Protein AF-A0A6A6E3H6-F1 (afdb_monomer_lite)

pLDDT: mean 76.27, std 16.94, range [42.62, 95.94]

Organism: NCBI:txid1314779

Foldseek 3Di:
DPDPPPVVVVVVVVVVVCVVVPPCVVPPPDFFWKKKWWDFDDPDDDPPDDSVVSCVVDFLKFQFWKKWFAAPVRDTFWTDASAASPDIDHPPGTDIDTIDGPDRNDQGDGPDMDTGHRYPRRHHTAKMKIAGTPDNDIDMDGHPNDDD

Radius of gyration: 22.21 Å; chains: 1; bounding box: 45×78×38 Å

Sequence (148 aa):
MFLAAELGLGLAFTIISLARSIPDWIKKNDSPKTKVQVYMGIPPITPNDDKDKIYKERSYSGSAPNIALFNMNRDRIGLYRNDNGKKMIGQNSPGDILVDYFKEDSTEKAEYVTVSASGPDAICITSVTVTTPNTDNMWAITPGEVAA

Structure (mmCIF, N/CA/C/O backbone):
data_AF-A0A6A6E3H6-F1
#
_entry.id   AF-A0A6A6E3H6-F1
#
loop_
_atom_site.group_PDB
_atom_site.id
_atom_site.type_symbol
_atom_site.label_atom_id
_atom_site.label_alt_id
_atom_site.label_comp_id
_atom_site.label_asym_id
_atom_site.label_entity_id
_atom_site.label_seq_id
_atom_site.pdbx_PDB_ins_code
_atom_site.Cartn_x
_atom_site.Cartn_y
_atom_site.Cartn_z
_atom_site.occupancy
_atom_site.B_iso_or_equiv
_atom_site.auth_seq_id
_atom_site.auth_comp_id
_atom_site.auth_asym_id
_atom_site.auth_atom_id
_atom_site.pdbx_PDB_model_num
ATOM 1 N N . MET A 1 1 ? -1.522 63.765 5.986 1.00 45.88 1 MET A N 1
ATOM 2 C CA . MET A 1 1 ? -1.703 62.531 5.191 1.00 45.88 1 MET A CA 1
ATOM 3 C C . MET A 1 1 ? -0.985 61.383 5.897 1.00 45.88 1 MET A C 1
ATOM 5 O O . MET A 1 1 ? 0.073 60.994 5.455 1.00 45.88 1 MET A O 1
ATOM 9 N N . PHE A 1 2 ? -1.504 60.902 7.031 1.00 43.72 2 PHE A N 1
ATOM 10 C CA . PHE A 1 2 ? -0.973 59.747 7.778 1.00 43.72 2 PHE A CA 1
ATOM 11 C C . PHE A 1 2 ? -2.069 59.295 8.750 1.00 43.72 2 PHE A C 1
ATOM 13 O O . PHE A 1 2 ? -2.119 59.770 9.873 1.00 43.72 2 PHE A O 1
ATOM 20 N N . LEU A 1 3 ? -3.037 58.511 8.273 1.00 46.00 3 LEU A N 1
ATOM 21 C CA . LEU A 1 3 ? -4.062 57.882 9.133 1.00 46.00 3 LEU A CA 1
ATOM 22 C C . LEU A 1 3 ? -4.769 56.685 8.469 1.00 46.00 3 LEU A C 1
ATOM 24 O O . LEU A 1 3 ? -5.507 55.971 9.133 1.00 46.00 3 LEU A O 1
ATOM 28 N N . ALA A 1 4 ? -4.528 56.423 7.178 1.00 47.25 4 ALA A N 1
ATOM 29 C CA . ALA A 1 4 ? -5.175 55.329 6.446 1.00 47.25 4 ALA A CA 1
ATOM 30 C C . ALA A 1 4 ? -4.349 54.025 6.366 1.00 47.25 4 ALA A C 1
ATOM 32 O O . ALA A 1 4 ? -4.885 52.998 5.968 1.00 47.25 4 ALA A O 1
ATOM 33 N N . ALA A 1 5 ? -3.060 54.037 6.731 1.00 44.25 5 ALA A N 1
ATOM 34 C CA . ALA A 1 5 ? -2.171 52.884 6.532 1.00 44.25 5 ALA A CA 1
ATOM 35 C C . ALA A 1 5 ? -2.155 51.881 7.705 1.00 44.25 5 ALA A C 1
ATOM 37 O O . ALA A 1 5 ? -1.903 50.699 7.492 1.00 44.25 5 ALA A O 1
ATOM 38 N N . GLU A 1 6 ? -2.457 52.311 8.934 1.00 43.66 6 GLU A N 1
ATOM 39 C CA . GLU A 1 6 ? -2.326 51.447 10.123 1.00 43.66 6 GLU A CA 1
ATOM 40 C C . GLU A 1 6 ? -3.551 50.556 10.385 1.00 43.66 6 GLU A C 1
ATOM 42 O O . GLU A 1 6 ? -3.420 49.484 10.973 1.00 43.66 6 GLU A O 1
ATOM 47 N N . LEU A 1 7 ? -4.731 50.920 9.870 1.00 46.88 7 LEU A N 1
ATOM 48 C CA . LEU A 1 7 ? -5.945 50.097 9.986 1.00 46.88 7 LEU A CA 1
ATOM 49 C C . LEU A 1 7 ? -5.950 48.878 9.045 1.00 46.88 7 LEU A C 1
ATOM 51 O O . LEU A 1 7 ? -6.638 47.897 9.320 1.00 46.88 7 LEU A O 1
ATOM 55 N N . GLY A 1 8 ? -5.173 48.905 7.956 1.00 42.72 8 GLY A N 1
ATOM 56 C CA . GLY A 1 8 ? -5.101 47.797 6.995 1.00 42.72 8 GLY A CA 1
ATOM 57 C C . GLY A 1 8 ? -4.237 46.625 7.468 1.00 42.72 8 GLY A C 1
ATOM 58 O O . GLY A 1 8 ? -4.568 45.468 7.213 1.00 42.72 8 GLY A O 1
ATOM 59 N N . LEU A 1 9 ? -3.149 46.901 8.196 1.00 44.31 9 LEU A N 1
ATOM 60 C CA . LEU A 1 9 ? -2.213 45.858 8.630 1.00 44.31 9 LEU A CA 1
ATOM 61 C C . LEU A 1 9 ? -2.728 45.064 9.844 1.00 44.31 9 LEU A C 1
ATOM 63 O O . LEU A 1 9 ? -2.523 43.854 9.914 1.00 44.31 9 LEU A O 1
ATOM 67 N N . GLY A 1 10 ? -3.437 45.711 10.776 1.00 44.00 10 GLY A N 1
ATOM 68 C CA . GLY A 1 10 ? -3.964 45.050 11.981 1.00 44.00 10 GLY A CA 1
ATOM 69 C C . GLY A 1 10 ? -5.060 44.013 11.697 1.00 44.00 10 GLY A C 1
ATOM 70 O O . GLY A 1 10 ? -5.122 42.970 12.356 1.00 44.00 10 GLY A O 1
ATOM 71 N N . LEU A 1 11 ? -5.886 44.248 10.671 1.00 49.34 11 LEU A N 1
ATOM 72 C CA . LEU A 1 11 ? -6.900 43.287 10.217 1.00 49.34 11 LEU A CA 1
ATOM 73 C C . LEU A 1 11 ? -6.282 42.081 9.489 1.00 49.34 11 LEU A C 1
ATOM 75 O O . LEU A 1 11 ? -6.772 40.963 9.621 1.00 49.34 11 LEU A O 1
ATOM 79 N N . ALA A 1 12 ? -5.166 42.260 8.777 1.00 48.31 12 ALA A N 1
ATOM 80 C CA . ALA A 1 12 ? -4.486 41.147 8.112 1.00 48.31 12 ALA A CA 1
ATOM 81 C C . ALA A 1 12 ? -3.886 40.145 9.121 1.00 48.31 12 ALA A C 1
ATOM 83 O O . ALA A 1 12 ? -4.007 38.934 8.938 1.00 48.31 12 ALA A O 1
ATOM 84 N N . PHE A 1 13 ? -3.303 40.627 10.225 1.00 47.97 13 PHE A N 1
ATOM 85 C CA . PHE A 1 13 ? -2.723 39.752 11.254 1.00 47.97 13 PHE A CA 1
ATOM 86 C C . PHE A 1 13 ? -3.767 38.994 12.084 1.00 47.97 13 PHE A C 1
ATOM 88 O O . PHE A 1 13 ? -3.504 37.868 12.505 1.00 47.97 13 PHE A O 1
ATOM 95 N N . THR A 1 14 ? -4.961 39.559 12.278 1.00 49.34 14 THR A N 1
ATOM 96 C CA . THR A 1 14 ? -6.065 38.860 12.959 1.00 49.34 14 THR A CA 1
ATOM 97 C C . THR A 1 14 ? -6.689 37.767 12.088 1.00 49.34 14 THR A C 1
ATOM 99 O O . THR A 1 14 ? -7.043 36.710 12.604 1.00 49.34 14 THR A O 1
ATOM 102 N N . ILE A 1 15 ? -6.748 37.941 10.763 1.00 50.72 15 ILE A N 1
ATOM 103 C CA . ILE A 1 15 ? -7.232 36.887 9.852 1.00 50.72 15 ILE A CA 1
ATOM 104 C C . ILE A 1 15 ? -6.221 35.728 9.749 1.00 50.72 15 ILE A C 1
ATOM 106 O O . ILE A 1 15 ? -6.619 34.563 9.738 1.00 50.72 15 ILE A O 1
ATOM 110 N N . ILE A 1 16 ? -4.913 36.013 9.739 1.00 51.34 16 ILE A N 1
ATOM 111 C CA . ILE A 1 16 ? -3.874 34.967 9.675 1.00 51.34 16 ILE A CA 1
ATOM 112 C C . ILE A 1 16 ? -3.809 34.153 10.979 1.00 51.34 16 ILE A C 1
ATOM 114 O O . ILE A 1 16 ? -3.579 32.943 10.929 1.00 51.34 16 ILE A O 1
ATOM 118 N N . SER A 1 17 ? -4.050 34.766 12.145 1.00 43.72 17 SER A N 1
ATOM 119 C CA . SER A 1 17 ? -4.073 34.028 13.417 1.00 43.72 17 SER A CA 1
ATOM 120 C C . SER A 1 17 ? -5.313 33.137 13.567 1.00 43.72 17 SER A C 1
ATOM 122 O O . SER A 1 17 ? -5.197 32.038 14.107 1.00 43.72 17 SER A O 1
ATOM 124 N N . LEU A 1 18 ? -6.460 33.541 13.006 1.00 47.84 18 LEU A N 1
ATOM 125 C CA . LEU A 1 18 ? -7.689 32.734 12.950 1.00 47.84 18 LEU A CA 1
ATOM 126 C C . LEU A 1 18 ? -7.643 31.599 11.912 1.00 47.84 18 LEU A C 1
ATOM 128 O O . LEU A 1 18 ? -8.388 30.631 12.040 1.00 47.84 18 LEU A O 1
ATOM 132 N N . ALA A 1 19 ? -6.749 31.649 10.919 1.00 49.81 19 ALA A N 1
ATOM 133 C CA . ALA A 1 19 ? -6.603 30.569 9.936 1.00 49.81 19 ALA A CA 1
ATOM 134 C C . ALA A 1 19 ? -6.104 29.245 10.553 1.00 49.81 19 ALA A C 1
ATOM 136 O O . ALA A 1 19 ? -6.342 28.174 9.997 1.00 49.81 19 ALA A O 1
ATOM 137 N N . ARG A 1 20 ? -5.449 29.290 11.725 1.00 44.00 20 ARG A N 1
ATOM 138 C CA . ARG A 1 20 ? -5.094 28.085 12.501 1.00 44.00 20 ARG A CA 1
ATOM 139 C C . ARG A 1 20 ? -6.236 27.566 13.378 1.00 44.00 20 ARG A C 1
ATOM 141 O O . ARG A 1 20 ? -6.113 26.485 13.941 1.00 44.00 20 ARG A O 1
ATOM 148 N N . SER A 1 21 ? -7.332 28.312 13.474 1.00 47.16 21 SER A N 1
ATOM 149 C CA . SER A 1 21 ? -8.482 28.041 14.340 1.00 47.16 21 SER A CA 1
ATOM 150 C C . SER A 1 21 ? -9.753 27.831 13.524 1.00 47.16 21 SER A C 1
ATOM 152 O O . SER A 1 21 ? -10.832 28.196 13.979 1.00 47.16 21 SER A O 1
ATOM 154 N N . ILE A 1 22 ? -9.643 27.284 12.309 1.00 53.81 22 ILE A N 1
ATOM 155 C CA . ILE A 1 22 ? -10.823 26.813 11.583 1.00 53.81 22 ILE A CA 1
ATOM 156 C C . ILE A 1 22 ? -11.373 25.633 12.393 1.00 53.81 22 ILE A C 1
ATOM 158 O O . ILE A 1 22 ? -10.688 24.614 12.489 1.00 53.81 22 ILE A O 1
ATOM 162 N N . PRO A 1 23 ? -12.554 25.766 13.015 1.00 48.31 23 PRO A N 1
ATOM 163 C CA . PRO A 1 23 ? -13.121 24.700 13.822 1.00 48.31 23 PRO A CA 1
ATOM 164 C C . PRO A 1 23 ? -13.415 23.481 12.935 1.00 48.31 23 PRO A C 1
ATOM 166 O O . PRO A 1 23 ? -13.888 23.626 11.804 1.00 48.31 23 PRO A O 1
ATOM 169 N N . ASP A 1 24 ? -13.122 22.284 13.448 1.00 50.66 24 ASP A N 1
ATOM 170 C CA . ASP A 1 24 ? -13.104 21.022 12.686 1.00 50.66 24 ASP A CA 1
ATOM 171 C C . ASP A 1 24 ? -14.424 20.680 11.969 1.00 50.66 24 ASP A C 1
ATOM 173 O O . ASP A 1 24 ? -14.430 19.841 11.081 1.00 50.66 24 ASP A O 1
ATOM 177 N N . TRP A 1 25 ? -15.533 21.367 12.267 1.00 51.56 25 TRP A N 1
ATOM 178 C CA . TRP A 1 25 ? -16.817 21.195 11.576 1.00 51.56 25 TRP A CA 1
ATOM 179 C C . TRP A 1 25 ? -16.870 21.780 10.151 1.00 51.56 25 TRP A C 1
ATOM 181 O O . TRP A 1 25 ? -17.778 21.436 9.397 1.00 51.56 25 TRP A O 1
ATOM 191 N N . ILE A 1 26 ? -15.936 22.665 9.767 1.00 57.50 26 ILE A N 1
ATOM 192 C CA . ILE A 1 26 ? -15.861 23.239 8.403 1.00 57.50 26 ILE A CA 1
ATOM 193 C C . ILE A 1 26 ? -15.034 22.350 7.469 1.00 57.50 26 ILE A C 1
ATOM 195 O O . ILE A 1 26 ? -15.260 22.326 6.256 1.00 57.50 26 ILE A O 1
ATOM 199 N N . LYS A 1 27 ? -14.093 21.577 8.018 1.00 52.50 27 LYS A N 1
ATOM 200 C CA . LYS A 1 27 ? -13.485 20.489 7.264 1.00 52.50 27 LYS A CA 1
ATOM 201 C C . LYS A 1 27 ? -14.545 19.408 7.184 1.00 52.50 27 LYS A C 1
ATOM 203 O O . LYS A 1 27 ? -14.970 18.866 8.195 1.00 52.50 27 LYS A O 1
ATOM 208 N N . LYS A 1 28 ? -14.996 19.101 5.972 1.00 46.69 28 LYS A N 1
ATOM 209 C CA . LYS A 1 28 ? -15.635 17.817 5.705 1.00 46.69 28 LYS A CA 1
ATOM 210 C C . LYS A 1 28 ? -14.632 16.782 6.224 1.00 46.69 28 LYS A C 1
ATOM 212 O O . LYS A 1 28 ? -13.565 16.651 5.631 1.00 46.69 28 LYS A O 1
ATOM 217 N N . ASN A 1 29 ? -14.878 16.210 7.404 1.00 53.56 29 ASN A N 1
ATOM 218 C CA . ASN A 1 29 ? -14.004 15.193 7.970 1.00 53.56 29 ASN A CA 1
ATOM 219 C C . ASN A 1 29 ? -14.148 14.002 7.035 1.00 53.56 29 ASN A C 1
ATOM 221 O O . ASN A 1 29 ? -15.096 13.228 7.146 1.00 53.56 29 ASN A O 1
ATOM 225 N N . ASP A 1 3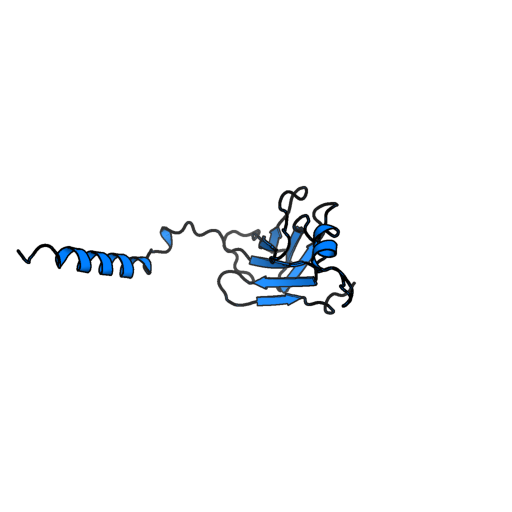0 ? -13.270 13.928 6.038 1.00 64.56 30 ASP A N 1
ATOM 226 C CA . ASP A 1 30 ? -13.107 12.708 5.276 1.00 64.56 30 ASP A CA 1
ATOM 227 C C . ASP A 1 30 ? -12.836 11.615 6.307 1.00 64.56 30 ASP A C 1
ATOM 229 O O . ASP A 1 30 ? -11.989 11.788 7.191 1.00 64.56 30 ASP A O 1
ATOM 233 N N . SER A 1 31 ? -13.606 10.527 6.236 1.00 72.56 31 SER A N 1
ATOM 234 C CA . SER A 1 31 ? -13.444 9.407 7.158 1.00 72.56 31 SER A CA 1
ATOM 235 C C . SER A 1 31 ? -11.965 9.009 7.216 1.00 72.56 31 SER A C 1
ATOM 237 O O . SER A 1 31 ? -11.294 9.054 6.178 1.00 72.56 31 SER A O 1
ATOM 239 N N . PRO A 1 32 ? -11.429 8.639 8.393 1.00 81.38 32 PRO A N 1
ATOM 240 C CA . PRO A 1 32 ? -10.009 8.354 8.548 1.00 81.38 32 PRO A CA 1
ATOM 241 C C . PRO A 1 32 ? -9.560 7.305 7.525 1.00 81.38 32 PRO A C 1
ATOM 243 O O . PRO A 1 32 ? -10.185 6.254 7.397 1.00 81.38 32 PRO A O 1
ATOM 246 N N . LYS A 1 33 ? -8.487 7.588 6.776 1.00 88.00 33 LYS A N 1
ATOM 247 C CA . LYS A 1 33 ? -7.946 6.675 5.756 1.00 88.00 33 LYS A CA 1
ATOM 248 C C . LYS A 1 33 ? -6.529 6.273 6.094 1.00 88.00 33 LYS A C 1
ATOM 250 O O . LYS A 1 33 ? -5.723 7.100 6.521 1.00 88.00 33 LYS A O 1
ATOM 255 N N . THR A 1 34 ? -6.207 5.011 5.843 1.00 90.31 34 THR A N 1
ATOM 256 C CA . THR A 1 34 ? -4.822 4.548 5.915 1.00 90.31 34 THR A CA 1
ATOM 257 C C . THR A 1 34 ? -4.130 4.871 4.611 1.00 90.31 34 THR A C 1
ATOM 259 O O . THR A 1 34 ? -4.602 4.509 3.530 1.00 90.31 34 THR A O 1
ATOM 262 N N . LYS A 1 35 ? -2.986 5.541 4.716 1.00 92.81 35 LYS A N 1
ATOM 263 C CA . LYS A 1 35 ? -2.131 5.817 3.572 1.00 92.81 35 LYS A CA 1
ATOM 264 C C . LYS A 1 35 ? -1.177 4.645 3.382 1.00 92.81 35 LYS A C 1
ATOM 266 O O . LYS A 1 35 ? -0.418 4.307 4.283 1.00 92.81 35 LYS A O 1
ATOM 271 N N . VAL A 1 36 ? -1.216 4.046 2.201 1.00 91.62 36 VAL A N 1
ATOM 272 C CA . VAL A 1 36 ? -0.280 3.017 1.763 1.00 91.62 36 VAL A CA 1
ATOM 273 C C . VAL A 1 36 ? 0.554 3.594 0.631 1.00 91.62 36 VAL A C 1
ATOM 275 O O . VAL A 1 36 ? 0.035 3.875 -0.448 1.00 91.62 36 VAL A O 1
ATOM 278 N N . GLN A 1 37 ? 1.839 3.814 0.893 1.00 91.00 37 GLN A N 1
ATOM 279 C CA . GLN A 1 37 ? 2.795 4.263 -0.113 1.00 91.00 37 GLN A CA 1
ATOM 280 C C . GLN A 1 37 ? 3.454 3.048 -0.742 1.00 91.00 37 GLN A C 1
ATOM 282 O O . GLN A 1 37 ? 4.048 2.226 -0.045 1.00 91.00 37 GLN A O 1
ATOM 287 N N . VAL A 1 38 ? 3.344 2.942 -2.060 1.00 89.00 38 VAL A N 1
ATOM 288 C CA . VAL A 1 38 ? 3.958 1.863 -2.830 1.00 89.00 38 VAL A CA 1
ATOM 289 C C . VAL A 1 38 ? 5.158 2.420 -3.580 1.00 89.00 38 VAL A C 1
ATOM 291 O O . VAL A 1 38 ? 5.025 3.352 -4.376 1.00 89.00 38 VAL A O 1
ATOM 294 N N . TYR A 1 39 ? 6.327 1.840 -3.332 1.00 85.44 39 TYR A N 1
ATOM 295 C CA . TYR A 1 39 ? 7.552 2.168 -4.044 1.00 85.44 39 TYR A CA 1
ATOM 296 C C . TYR A 1 39 ? 7.780 1.165 -5.162 1.00 85.44 39 TYR A C 1
ATOM 298 O O . TYR A 1 39 ? 7.637 -0.047 -4.984 1.00 85.44 39 TYR A O 1
ATOM 306 N N . MET A 1 40 ? 8.129 1.694 -6.327 1.00 83.56 40 MET A N 1
ATOM 307 C CA . MET A 1 40 ? 8.333 0.894 -7.523 1.00 83.56 40 MET A CA 1
ATOM 308 C C . MET A 1 40 ? 9.794 0.475 -7.652 1.00 83.56 40 MET A C 1
ATOM 310 O O . MET A 1 40 ? 10.715 1.208 -7.281 1.00 83.56 40 MET A O 1
ATOM 314 N N . GLY A 1 41 ? 10.000 -0.714 -8.203 1.00 72.81 41 GLY A N 1
ATOM 315 C CA . GLY A 1 41 ? 11.306 -1.212 -8.588 1.00 72.81 41 GLY A CA 1
ATOM 316 C C . GLY A 1 41 ? 11.855 -0.465 -9.783 1.00 72.81 41 GLY A C 1
ATOM 317 O O . GLY A 1 41 ? 11.192 -0.323 -10.806 1.00 72.81 41 GLY A O 1
ATOM 318 N N . ILE A 1 42 ? 13.096 -0.017 -9.642 1.00 72.12 42 ILE A N 1
ATOM 319 C CA . ILE A 1 42 ? 13.890 0.485 -10.753 1.00 72.12 42 ILE A CA 1
ATOM 320 C C . ILE A 1 42 ? 14.576 -0.730 -11.393 1.00 72.12 42 ILE A C 1
ATOM 322 O O . ILE A 1 42 ? 15.085 -1.583 -10.657 1.00 72.12 42 ILE A O 1
ATOM 326 N N . PRO A 1 43 ? 14.596 -0.854 -12.732 1.00 67.69 43 PRO A N 1
ATOM 327 C CA . PRO A 1 43 ? 15.344 -1.921 -13.385 1.00 67.69 43 PRO A CA 1
ATOM 328 C C . PRO A 1 43 ? 16.820 -1.881 -12.952 1.00 67.69 43 PRO A C 1
ATOM 330 O O . PRO A 1 43 ? 17.359 -0.792 -12.753 1.00 67.69 43 PRO A O 1
ATOM 333 N N . PRO A 1 44 ? 17.494 -3.036 -12.809 1.00 66.75 44 PRO A N 1
ATOM 334 C CA . PRO A 1 44 ? 18.913 -3.062 -12.479 1.00 66.75 44 PRO A CA 1
ATOM 335 C C . PRO A 1 44 ? 19.712 -2.348 -13.576 1.00 66.75 44 PRO A C 1
ATOM 337 O O . PRO A 1 44 ? 19.513 -2.620 -14.760 1.00 66.75 44 PRO A O 1
ATOM 340 N N . ILE A 1 45 ? 20.598 -1.439 -13.168 1.00 70.94 45 ILE A N 1
ATOM 341 C CA . ILE A 1 45 ? 21.430 -0.622 -14.059 1.00 70.94 45 ILE A CA 1
ATOM 342 C C . ILE A 1 45 ? 22.890 -0.944 -13.767 1.00 70.94 45 ILE A C 1
ATOM 344 O O . ILE A 1 45 ? 23.328 -0.869 -12.616 1.00 70.94 45 ILE A O 1
ATOM 348 N N . THR A 1 46 ? 23.653 -1.277 -14.800 1.00 75.38 46 THR A N 1
ATOM 349 C CA . THR A 1 46 ? 25.106 -1.410 -14.716 1.00 75.38 46 THR A CA 1
ATOM 350 C C . THR A 1 46 ? 25.792 -0.064 -14.995 1.00 75.38 46 THR A C 1
ATOM 352 O O . THR A 1 46 ? 25.212 0.802 -15.646 1.00 75.38 46 THR A O 1
ATOM 355 N N . PRO A 1 47 ? 27.036 0.162 -14.532 1.00 75.81 47 PRO A N 1
ATOM 356 C CA . PRO A 1 47 ? 27.723 1.448 -14.707 1.00 75.81 47 PRO A CA 1
ATOM 357 C C . PRO A 1 47 ? 27.895 1.918 -16.162 1.00 75.81 47 PRO A C 1
ATOM 359 O O . PRO A 1 47 ? 28.114 3.104 -16.383 1.00 75.81 47 PRO A O 1
ATOM 362 N N . ASN A 1 48 ? 27.800 1.004 -17.133 1.00 80.38 48 ASN A N 1
ATOM 363 C CA . ASN A 1 48 ? 27.943 1.292 -18.563 1.00 80.38 48 ASN A CA 1
ATOM 364 C C . ASN A 1 48 ? 26.601 1.534 -19.272 1.00 80.38 48 ASN A C 1
ATOM 366 O O . ASN A 1 48 ? 26.591 1.820 -20.469 1.00 80.38 48 ASN A O 1
ATOM 370 N N . ASP A 1 49 ? 25.483 1.393 -18.563 1.00 79.56 49 ASP A N 1
ATOM 371 C CA . ASP A 1 49 ? 24.164 1.557 -19.149 1.00 79.56 49 ASP A CA 1
ATOM 372 C C . ASP A 1 49 ? 23.768 3.032 -19.252 1.00 79.56 49 ASP A C 1
ATOM 374 O O . ASP A 1 49 ? 23.914 3.820 -18.313 1.00 79.56 49 ASP A O 1
ATOM 378 N N . ASP A 1 50 ? 23.178 3.388 -20.390 1.00 82.56 50 ASP A N 1
ATOM 379 C CA . ASP A 1 50 ? 22.498 4.665 -20.562 1.00 82.56 50 ASP A CA 1
ATOM 380 C C . ASP A 1 50 ? 21.186 4.646 -19.761 1.00 82.56 50 ASP A C 1
ATOM 382 O O . ASP A 1 50 ? 20.177 4.067 -20.178 1.00 82.56 50 ASP A O 1
ATOM 386 N N . LYS A 1 51 ? 21.218 5.272 -18.580 1.00 75.25 51 LYS A N 1
ATOM 387 C CA . LYS A 1 51 ? 20.076 5.373 -17.661 1.00 75.25 51 LYS A CA 1
ATOM 388 C C . LYS A 1 51 ? 18.847 5.968 -18.334 1.00 75.25 51 LYS A C 1
ATOM 390 O O . LYS A 1 51 ? 17.748 5.457 -18.140 1.00 75.25 51 LYS A O 1
ATOM 395 N N . ASP A 1 52 ? 19.032 7.011 -19.138 1.00 75.00 52 ASP A N 1
ATOM 396 C CA . ASP A 1 52 ? 17.925 7.722 -19.773 1.00 75.00 52 ASP A CA 1
ATOM 397 C C . ASP A 1 52 ? 17.274 6.859 -20.849 1.00 75.00 52 ASP A C 1
ATOM 399 O O . ASP A 1 52 ? 16.051 6.874 -21.009 1.00 75.00 52 ASP A O 1
ATOM 403 N N . LYS A 1 53 ? 18.076 6.059 -21.557 1.00 77.12 53 LYS A N 1
ATOM 404 C CA . LYS A 1 53 ? 17.573 5.062 -22.499 1.00 77.12 53 LYS A CA 1
ATOM 405 C C . LYS A 1 53 ? 16.825 3.936 -21.784 1.00 77.12 53 LYS A C 1
ATOM 407 O O . LYS A 1 53 ? 15.698 3.637 -22.165 1.00 77.12 53 LYS A O 1
ATOM 412 N N . ILE A 1 54 ? 17.387 3.362 -20.718 1.00 75.31 54 ILE A N 1
ATOM 413 C CA . ILE A 1 54 ? 16.735 2.275 -19.967 1.00 75.31 54 ILE A CA 1
ATOM 414 C C . ILE A 1 54 ? 15.425 2.739 -19.331 1.00 75.31 54 ILE A C 1
ATOM 416 O O . ILE A 1 54 ? 14.440 2.010 -19.393 1.00 75.31 54 ILE A O 1
ATOM 420 N N . TYR A 1 55 ? 15.379 3.937 -18.752 1.00 71.44 55 TYR A N 1
ATOM 421 C CA . TYR A 1 55 ? 14.158 4.467 -18.141 1.00 71.44 55 TYR A CA 1
ATOM 422 C C . TYR A 1 55 ? 13.076 4.813 -19.166 1.00 71.44 55 TYR A C 1
ATOM 424 O O . TYR A 1 55 ? 11.888 4.677 -18.875 1.00 71.44 55 TYR A O 1
ATOM 432 N N . LYS A 1 56 ? 13.465 5.201 -20.387 1.00 69.75 56 LYS A N 1
ATOM 433 C CA . LYS A 1 56 ? 12.522 5.395 -21.497 1.00 69.75 56 LYS A CA 1
ATOM 434 C C . LYS A 1 56 ? 12.033 4.078 -22.098 1.00 69.75 56 LYS A C 1
ATOM 436 O O . LYS A 1 56 ? 10.871 3.991 -22.478 1.00 69.75 56 LYS A O 1
ATOM 441 N N . GLU A 1 57 ? 12.896 3.068 -22.199 1.00 70.19 57 GLU A N 1
ATOM 442 C CA . GLU A 1 57 ? 12.572 1.776 -22.822 1.00 70.19 57 GLU A CA 1
ATOM 443 C C . GLU A 1 57 ? 11.878 0.800 -21.861 1.00 70.19 57 GLU A C 1
ATOM 445 O O . GLU A 1 57 ? 11.073 -0.024 -22.293 1.00 70.19 57 GLU A O 1
ATOM 450 N N . ARG A 1 58 ? 12.159 0.885 -20.555 1.00 67.12 58 ARG A N 1
ATOM 451 C CA . ARG A 1 58 ? 11.555 0.043 -19.517 1.00 67.12 58 ARG A CA 1
ATOM 452 C C . ARG A 1 58 ? 10.636 0.887 -18.646 1.00 67.12 58 ARG A C 1
ATOM 454 O O . ARG A 1 58 ? 11.074 1.520 -17.690 1.00 67.12 58 ARG A O 1
ATOM 461 N N . SER A 1 59 ? 9.346 0.863 -18.967 1.00 64.19 59 SER A N 1
ATOM 462 C CA . SER A 1 59 ? 8.319 1.448 -18.109 1.00 64.19 59 SER A CA 1
ATOM 463 C C . SER A 1 59 ? 8.209 0.658 -16.805 1.00 64.19 59 SER A C 1
ATOM 465 O O . SER A 1 59 ? 7.835 -0.509 -16.821 1.00 64.19 59 SER A O 1
ATOM 467 N N . TYR A 1 60 ? 8.510 1.302 -15.678 1.00 75.62 60 TYR A N 1
ATOM 468 C CA . TYR A 1 60 ? 8.171 0.813 -14.333 1.00 75.62 60 TYR A CA 1
ATOM 469 C C . TYR A 1 60 ? 6.931 1.509 -13.757 1.00 75.62 60 TYR A C 1
ATOM 471 O O . TYR A 1 60 ? 6.575 1.269 -12.609 1.00 75.62 60 TYR A O 1
ATOM 479 N N . SER A 1 61 ? 6.262 2.356 -14.547 1.00 79.06 61 SER A N 1
ATOM 480 C CA . SER A 1 61 ? 4.888 2.771 -14.264 1.00 79.06 61 SER A CA 1
ATOM 481 C C . SER A 1 61 ? 3.912 1.665 -14.632 1.00 79.06 61 SER A C 1
ATOM 483 O O . SER A 1 61 ? 4.183 0.885 -15.541 1.00 79.06 61 SER A O 1
ATOM 485 N N . GLY A 1 62 ? 2.767 1.652 -13.965 1.00 86.44 62 GLY A N 1
ATOM 486 C CA . GLY A 1 62 ? 1.721 0.670 -14.214 1.00 86.44 62 GLY A CA 1
ATOM 487 C C . GLY A 1 62 ? 0.494 0.924 -13.350 1.00 86.44 62 GLY A C 1
ATOM 488 O O . GLY A 1 62 ? 0.384 1.943 -12.661 1.00 86.44 62 GLY A O 1
ATOM 489 N N . SER A 1 63 ? -0.435 -0.020 -13.378 1.00 90.88 63 SER A N 1
ATOM 490 C CA . SER A 1 63 ? -1.655 0.001 -12.580 1.00 90.88 63 SER A CA 1
ATOM 491 C C . SER A 1 63 ? -1.334 -0.059 -11.085 1.00 90.88 63 SER A C 1
ATOM 493 O O . SER A 1 63 ? -0.613 -0.943 -10.618 1.00 90.88 63 SER A O 1
ATOM 495 N N . ALA A 1 64 ? -1.919 0.856 -10.309 1.00 92.19 64 ALA A N 1
ATOM 496 C CA . ALA A 1 64 ? -1.847 0.822 -8.853 1.00 92.19 64 ALA A CA 1
ATOM 497 C C . ALA A 1 64 ? -2.418 -0.508 -8.331 1.00 92.19 64 ALA A C 1
ATOM 499 O O . ALA A 1 64 ? -3.480 -0.919 -8.808 1.00 92.19 64 ALA A O 1
ATOM 500 N N . PRO A 1 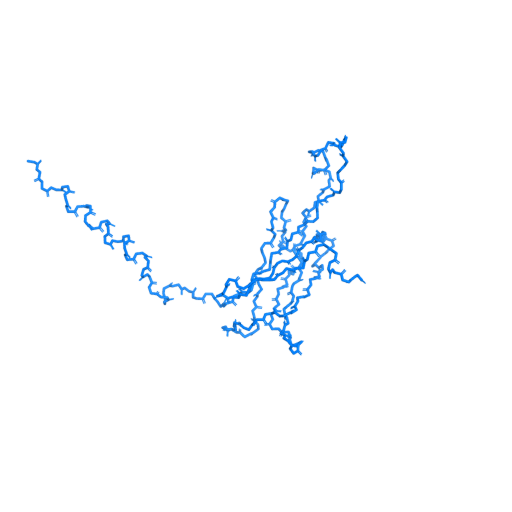65 ? -1.775 -1.188 -7.373 1.00 92.69 65 PRO A N 1
ATOM 501 C CA . PRO A 1 65 ? -2.248 -2.473 -6.872 1.00 92.69 65 PRO A CA 1
ATOM 502 C C . PRO A 1 65 ? -3.571 -2.355 -6.104 1.00 92.69 65 PRO A C 1
ATOM 504 O O . PRO A 1 65 ? -3.965 -1.283 -5.642 1.00 92.69 65 PRO A O 1
ATOM 507 N N . ASN A 1 66 ? -4.229 -3.495 -5.916 1.00 94.62 66 ASN A N 1
ATOM 508 C CA . ASN A 1 66 ? -5.272 -3.646 -4.910 1.00 94.62 66 ASN A CA 1
ATOM 509 C C . ASN A 1 66 ? -4.624 -3.793 -3.530 1.00 94.62 66 ASN A C 1
ATOM 511 O O . ASN A 1 66 ? -3.643 -4.530 -3.382 1.00 94.62 66 ASN A O 1
ATOM 515 N N . ILE A 1 67 ? -5.204 -3.141 -2.523 1.00 95.50 67 ILE A N 1
ATOM 516 C CA . ILE A 1 67 ? -4.702 -3.148 -1.147 1.00 95.50 67 ILE A CA 1
ATOM 517 C C . ILE A 1 67 ? -5.819 -3.583 -0.206 1.00 95.50 67 ILE A C 1
ATOM 519 O O . ILE A 1 67 ? -6.909 -3.019 -0.255 1.00 95.50 67 ILE A O 1
ATOM 523 N N . ALA A 1 68 ? -5.550 -4.530 0.688 1.00 95.94 68 ALA A N 1
ATOM 524 C CA . ALA A 1 68 ? -6.438 -4.822 1.811 1.00 95.94 68 ALA A CA 1
ATOM 525 C C . ALA A 1 68 ? -5.676 -4.742 3.134 1.00 95.94 68 ALA A C 1
ATOM 527 O O . ALA A 1 68 ? -4.506 -5.123 3.205 1.00 95.94 68 ALA A O 1
ATOM 528 N N . LEU A 1 69 ? -6.355 -4.235 4.160 1.00 95.19 69 LEU A N 1
ATOM 529 C CA . LEU A 1 69 ? -5.816 -4.035 5.503 1.00 95.19 69 LEU A CA 1
ATOM 530 C C . LEU A 1 69 ? -6.458 -5.017 6.470 1.00 95.19 69 LEU A C 1
ATOM 532 O O . LEU A 1 69 ? -7.667 -5.259 6.386 1.00 95.19 69 LEU A O 1
ATOM 536 N N . PHE A 1 70 ? -5.664 -5.527 7.407 1.00 94.62 70 PHE A N 1
ATOM 537 C CA . PHE A 1 70 ? -6.124 -6.458 8.428 1.00 94.62 70 PHE A CA 1
ATOM 538 C C . PHE A 1 70 ? -5.619 -6.063 9.814 1.00 94.62 70 PHE A C 1
ATOM 540 O O . PHE A 1 70 ? -4.512 -5.538 9.955 1.00 94.62 70 PHE A O 1
ATOM 547 N N . ASN A 1 71 ? -6.427 -6.342 10.834 1.00 93.31 71 ASN A N 1
ATOM 548 C CA . ASN A 1 71 ? -6.061 -6.141 12.235 1.00 93.31 71 ASN A CA 1
ATOM 549 C C . ASN A 1 71 ? -5.268 -7.337 12.800 1.00 93.31 71 ASN A C 1
ATOM 551 O O . ASN A 1 71 ? -5.031 -8.334 12.114 1.00 93.31 71 ASN A O 1
ATOM 555 N N . MET A 1 72 ? -4.899 -7.269 14.083 1.00 92.94 72 MET A N 1
ATOM 556 C CA . MET A 1 72 ? -4.199 -8.354 14.791 1.00 92.94 72 MET A CA 1
ATOM 557 C C . MET A 1 72 ? -4.972 -9.685 14.822 1.00 92.94 72 MET A C 1
ATOM 559 O O . MET A 1 72 ? -4.363 -10.751 14.892 1.00 92.94 72 MET A O 1
ATOM 563 N N . ASN A 1 73 ? -6.305 -9.632 14.732 1.00 95.31 73 ASN A N 1
ATOM 564 C CA . ASN A 1 73 ? -7.179 -10.806 14.709 1.00 95.31 73 ASN A CA 1
ATOM 565 C C . ASN A 1 73 ? -7.350 -11.390 13.297 1.00 95.31 73 ASN A C 1
ATOM 567 O O . ASN A 1 73 ? -8.028 -12.403 13.137 1.00 95.31 73 ASN A O 1
ATOM 571 N N . ARG A 1 74 ? -6.699 -10.796 12.284 1.00 91.25 74 ARG A N 1
ATOM 572 C CA . ARG A 1 74 ? -6.814 -11.134 10.855 1.00 91.25 74 ARG A CA 1
ATOM 573 C C . ARG A 1 74 ? -8.180 -10.812 10.246 1.00 91.25 74 ARG A C 1
ATOM 575 O O . ARG A 1 74 ? -8.479 -11.278 9.145 1.00 91.25 74 ARG A O 1
ATOM 582 N N . ASP A 1 75 ? -8.981 -9.981 10.903 1.00 95.62 75 ASP A N 1
ATOM 583 C CA . ASP A 1 75 ? -10.178 -9.424 10.288 1.00 95.62 75 ASP A CA 1
ATOM 584 C C . ASP A 1 75 ? -9.764 -8.384 9.256 1.00 95.62 75 ASP A C 1
ATOM 586 O O . ASP A 1 75 ? -8.875 -7.565 9.497 1.00 95.62 75 ASP A O 1
ATOM 590 N N . ARG A 1 76 ? -10.424 -8.391 8.098 1.00 94.94 76 ARG A N 1
ATOM 591 C CA . ARG A 1 76 ? -10.213 -7.360 7.083 1.00 94.94 76 ARG A CA 1
ATOM 592 C C . ARG A 1 76 ? -10.947 -6.090 7.502 1.00 94.94 76 ARG A C 1
ATOM 594 O O . ARG A 1 76 ? -12.170 -6.107 7.623 1.00 94.94 76 ARG A O 1
ATOM 601 N N . ILE A 1 77 ? -10.214 -4.994 7.656 1.00 95.06 77 ILE A N 1
ATOM 602 C CA . ILE A 1 77 ? -10.729 -3.720 8.186 1.00 95.06 77 ILE A CA 1
ATOM 603 C C . ILE A 1 77 ? -10.847 -2.625 7.123 1.00 95.06 77 ILE A C 1
ATOM 605 O O . ILE A 1 77 ? -11.609 -1.678 7.308 1.00 95.06 77 ILE A O 1
ATOM 609 N N . GLY A 1 78 ? -10.153 -2.776 5.991 1.00 94.75 78 GLY A N 1
ATOM 610 C CA . GLY A 1 78 ? -10.204 -1.830 4.880 1.00 94.75 78 GLY A CA 1
ATOM 611 C C . GLY A 1 78 ? -9.813 -2.454 3.546 1.00 94.75 78 GLY A C 1
ATOM 612 O O . GLY A 1 78 ? -9.176 -3.515 3.493 1.00 94.75 78 GLY A O 1
ATOM 613 N N . LEU A 1 79 ? -10.228 -1.807 2.458 1.00 95.31 79 LEU A N 1
ATOM 614 C CA . LEU A 1 79 ? -10.006 -2.287 1.098 1.00 95.31 79 LEU A CA 1
ATOM 615 C C . LEU A 1 79 ? -9.946 -1.123 0.108 1.00 95.31 79 LEU A C 1
ATOM 617 O O . LEU A 1 79 ? -10.865 -0.319 0.012 1.00 95.31 79 LEU A O 1
ATOM 621 N N . TYR A 1 80 ? -8.889 -1.106 -0.694 1.00 95.25 80 TYR A N 1
ATOM 622 C CA . TYR A 1 80 ? -8.778 -0.306 -1.901 1.00 95.25 80 TYR A CA 1
ATOM 623 C C . TYR A 1 80 ? -8.739 -1.242 -3.106 1.00 95.25 80 TYR A C 1
ATOM 625 O O . TYR A 1 80 ? -7.896 -2.142 -3.190 1.00 95.25 80 TYR A O 1
ATOM 633 N N . ARG A 1 81 ? -9.649 -1.012 -4.052 1.00 94.06 81 ARG A N 1
ATOM 634 C CA . ARG A 1 81 ? -9.670 -1.696 -5.342 1.00 94.06 81 ARG A CA 1
ATOM 635 C C . ARG A 1 81 ? -9.391 -0.699 -6.448 1.00 94.06 81 ARG A C 1
ATOM 637 O O . ARG A 1 81 ? -10.057 0.328 -6.551 1.00 94.06 81 ARG A O 1
ATOM 644 N N . ASN A 1 82 ? -8.422 -1.024 -7.291 1.00 91.94 82 ASN A N 1
ATOM 645 C CA . ASN A 1 82 ? -8.195 -0.301 -8.529 1.00 91.94 82 ASN A CA 1
ATOM 646 C C . ASN A 1 82 ? -8.931 -1.021 -9.661 1.00 91.94 82 ASN A C 1
ATOM 648 O O . ASN A 1 82 ? -8.318 -1.731 -10.457 1.00 91.94 82 ASN A O 1
ATOM 652 N N . ASP A 1 83 ? -10.258 -0.886 -9.684 1.00 81.06 83 ASP A N 1
ATOM 653 C CA . ASP A 1 83 ? -11.120 -1.587 -10.637 1.00 81.06 83 ASP A CA 1
ATOM 654 C C . ASP A 1 83 ? -10.663 -1.326 -12.082 1.00 81.06 83 ASP A C 1
ATOM 656 O O . ASP A 1 83 ? -10.780 -0.212 -12.605 1.00 81.06 83 ASP A O 1
ATOM 660 N N . ASN A 1 84 ? -10.155 -2.381 -12.724 1.00 70.25 84 ASN A N 1
ATOM 661 C CA . ASN A 1 84 ? -9.620 -2.398 -14.088 1.00 70.25 84 ASN A CA 1
ATOM 662 C C . ASN A 1 84 ? -8.375 -1.520 -14.318 1.00 70.25 84 ASN A C 1
ATOM 664 O O . ASN A 1 84 ? -8.175 -1.037 -15.431 1.00 70.25 84 ASN A O 1
ATOM 668 N N . GLY A 1 85 ? -7.547 -1.282 -13.295 1.00 75.50 85 GLY A N 1
ATOM 669 C CA . GLY A 1 85 ? -6.260 -0.596 -13.475 1.00 75.50 85 GLY A CA 1
ATOM 670 C C . GLY A 1 85 ? -6.365 0.903 -13.789 1.00 75.50 85 GLY A C 1
ATOM 671 O O . GLY A 1 85 ? -5.411 1.498 -14.275 1.00 75.50 85 GLY A O 1
ATOM 672 N N . LYS A 1 86 ? -7.512 1.544 -13.521 1.00 82.62 86 LYS A N 1
ATOM 673 C CA . LYS A 1 86 ? -7.762 2.958 -13.871 1.00 82.62 86 LYS A CA 1
ATOM 674 C C . LYS A 1 86 ? -6.768 3.932 -13.240 1.00 82.62 86 LYS A C 1
ATOM 676 O O . LYS A 1 86 ? -6.413 4.937 -13.854 1.00 82.62 86 LYS A O 1
ATOM 681 N N . LYS A 1 87 ? -6.357 3.678 -11.996 1.00 88.06 87 LYS A N 1
ATOM 682 C CA . LYS A 1 87 ? -5.317 4.459 -11.329 1.00 88.06 87 LYS A CA 1
ATOM 683 C C . LYS A 1 87 ? -3.957 3.925 -11.750 1.00 88.06 87 LYS A C 1
ATOM 685 O O . LYS A 1 87 ? -3.633 2.775 -11.465 1.00 88.06 87 LYS A O 1
ATOM 690 N N . MET A 1 88 ? -3.155 4.787 -12.356 1.00 87.69 88 MET A N 1
ATOM 691 C CA . MET A 1 88 ? -1.771 4.495 -12.709 1.00 87.69 88 MET A CA 1
ATOM 692 C C . MET A 1 88 ? -0.834 5.130 -11.684 1.00 87.69 88 MET A C 1
ATOM 694 O O . MET A 1 88 ? -1.098 6.230 -11.193 1.00 87.69 88 MET A O 1
ATOM 698 N N . ILE A 1 89 ? 0.262 4.449 -11.365 1.00 87.25 89 ILE A N 1
ATOM 699 C CA . ILE A 1 89 ? 1.386 5.022 -10.626 1.00 87.25 89 ILE A CA 1
ATOM 700 C C . ILE A 1 89 ? 2.464 5.349 -11.656 1.00 87.25 89 ILE A C 1
ATOM 702 O O . ILE A 1 89 ? 2.927 4.476 -12.389 1.00 87.25 89 ILE A O 1
ATOM 706 N N . GLY A 1 90 ? 2.788 6.637 -11.755 1.00 78.19 90 GLY A N 1
ATOM 707 C CA . GLY A 1 90 ? 3.767 7.163 -12.699 1.00 78.19 90 GLY A CA 1
ATOM 708 C C . GLY A 1 90 ? 5.205 6.955 -12.232 1.00 78.19 90 GLY A C 1
ATOM 709 O O . GLY A 1 90 ? 5.473 6.721 -11.056 1.00 78.19 90 GLY A O 1
ATOM 710 N N . GLN A 1 91 ? 6.140 7.071 -13.171 1.00 70.88 91 GLN A N 1
ATOM 711 C CA . GLN A 1 91 ? 7.571 6.969 -12.898 1.00 70.88 91 GLN A CA 1
ATOM 712 C C . GLN A 1 91 ? 8.042 8.079 -11.938 1.00 70.88 91 GLN A C 1
ATOM 714 O O . GLN A 1 91 ? 7.578 9.215 -12.013 1.00 70.88 91 GLN A O 1
ATOM 719 N N . ASN A 1 92 ? 9.021 7.756 -11.087 1.00 67.25 92 ASN A N 1
ATOM 720 C CA . ASN A 1 92 ? 9.787 8.687 -10.239 1.00 67.25 92 ASN A CA 1
ATOM 721 C C . ASN A 1 92 ? 9.096 9.241 -8.977 1.00 67.25 92 ASN A C 1
ATOM 723 O O . ASN A 1 92 ? 9.688 10.077 -8.296 1.00 67.25 92 ASN A O 1
ATOM 727 N N . SER A 1 93 ? 7.910 8.756 -8.602 1.00 69.12 93 SER A N 1
ATOM 728 C CA . SER A 1 93 ? 7.302 9.087 -7.305 1.00 69.12 93 SER A CA 1
ATOM 729 C C . SER A 1 93 ? 6.664 7.868 -6.635 1.00 69.12 93 SER A C 1
ATOM 731 O O . SER A 1 93 ? 6.128 7.013 -7.343 1.00 69.12 93 SER A O 1
ATOM 733 N N . PRO A 1 94 ? 6.652 7.793 -5.290 1.00 77.94 94 PRO A N 1
ATOM 734 C CA . PRO A 1 94 ? 5.850 6.804 -4.579 1.00 77.94 94 PRO A CA 1
ATOM 735 C C . PRO A 1 94 ? 4.376 6.926 -4.976 1.00 77.94 94 PRO A C 1
ATOM 737 O O . PRO A 1 94 ? 3.847 8.030 -5.128 1.00 77.94 94 PRO A O 1
ATOM 740 N N . GLY A 1 95 ? 3.707 5.790 -5.142 1.00 86.44 95 GLY A N 1
ATOM 741 C CA . GLY A 1 95 ? 2.272 5.755 -5.369 1.00 86.44 95 GLY A CA 1
ATOM 742 C C . GLY A 1 95 ? 1.524 5.825 -4.049 1.00 86.44 95 GLY A C 1
ATOM 743 O O . GLY A 1 95 ? 1.445 4.826 -3.338 1.00 86.44 95 GLY A O 1
ATOM 744 N N . ASP A 1 96 ? 0.946 6.983 -3.739 1.00 90.81 96 ASP A N 1
ATOM 745 C CA . ASP A 1 96 ? 0.098 7.143 -2.560 1.00 90.81 96 ASP A CA 1
ATOM 746 C C . ASP A 1 96 ? -1.296 6.548 -2.820 1.00 90.81 96 ASP A C 1
ATOM 748 O O . ASP A 1 96 ? -2.054 7.002 -3.689 1.00 90.81 96 ASP A O 1
ATOM 752 N N . ILE A 1 97 ? -1.653 5.519 -2.053 1.00 92.19 97 ILE A N 1
ATOM 753 C CA . ILE A 1 97 ? -2.960 4.861 -2.080 1.00 92.19 97 ILE A CA 1
ATOM 754 C C . ILE A 1 97 ? -3.648 5.111 -0.743 1.00 92.19 97 ILE A C 1
ATOM 756 O O . ILE A 1 97 ? -3.120 4.772 0.310 1.00 92.19 97 ILE A O 1
ATOM 760 N N . LEU A 1 98 ? -4.836 5.707 -0.785 1.00 92.94 98 LEU A N 1
ATOM 761 C CA . LEU A 1 98 ? -5.674 5.874 0.395 1.00 92.94 98 LEU A CA 1
ATOM 762 C C . LEU A 1 98 ? -6.648 4.704 0.454 1.00 92.94 98 LEU A C 1
ATOM 764 O O . LEU A 1 98 ? -7.392 4.472 -0.499 1.00 92.94 98 LEU A O 1
ATOM 768 N N . VAL A 1 99 ? -6.602 3.963 1.554 1.00 93.44 99 VAL A N 1
ATOM 769 C CA . VAL A 1 99 ? -7.459 2.806 1.789 1.00 93.44 99 VAL A CA 1
ATOM 770 C C . VAL A 1 99 ? -8.583 3.206 2.727 1.00 93.44 99 VAL A C 1
ATOM 772 O O . VAL A 1 99 ? -8.334 3.682 3.837 1.00 93.44 99 VAL A O 1
ATOM 775 N N . ASP A 1 100 ? -9.808 2.992 2.259 1.00 91.81 100 ASP A N 1
ATOM 776 C CA . ASP A 1 100 ? -11.018 3.210 3.037 1.00 91.81 100 ASP A CA 1
ATOM 777 C C . ASP A 1 100 ? -11.257 2.041 3.998 1.00 91.81 100 ASP A C 1
ATOM 779 O O . ASP A 1 100 ? -11.053 0.868 3.654 1.00 91.81 100 ASP A O 1
ATOM 783 N N . TYR A 1 101 ? -11.704 2.369 5.208 1.00 92.25 101 TYR A N 1
ATOM 784 C CA . TYR A 1 101 ? -12.173 1.390 6.182 1.00 92.25 101 TYR A CA 1
ATOM 785 C C . TYR A 1 101 ? -13.614 0.978 5.884 1.00 92.25 101 TYR A C 1
ATOM 787 O O . TYR A 1 101 ? -14.401 1.758 5.355 1.00 92.25 101 TYR A O 1
ATOM 795 N N . PHE A 1 102 ? -13.990 -0.245 6.265 1.00 91.69 102 PHE A N 1
ATOM 796 C CA . PHE A 1 102 ? -15.385 -0.691 6.144 1.00 91.69 102 PHE A CA 1
ATOM 797 C C . PHE A 1 102 ? -16.320 -0.029 7.154 1.00 91.69 102 PHE A C 1
ATOM 799 O O . PHE A 1 102 ? -17.515 0.083 6.900 1.00 91.69 102 PHE A O 1
ATOM 806 N N . LYS A 1 103 ? -15.783 0.370 8.309 1.00 89.69 103 LYS A N 1
ATOM 807 C CA . LYS A 1 103 ? -16.500 1.171 9.298 1.00 89.69 103 LYS A CA 1
ATOM 808 C C . LYS A 1 103 ? -16.089 2.623 9.105 1.00 89.69 103 LYS A C 1
ATOM 810 O O . LYS A 1 103 ? -14.911 2.945 9.267 1.00 89.69 103 LYS A O 1
ATOM 815 N N . GLU A 1 104 ? -17.062 3.462 8.769 1.00 79.81 104 GLU A N 1
ATOM 816 C CA . GLU A 1 104 ? -16.909 4.915 8.782 1.00 79.81 104 GLU A CA 1
ATOM 817 C C . GLU A 1 104 ? -16.422 5.315 10.190 1.00 79.81 104 GLU A C 1
ATOM 819 O O . GLU A 1 104 ? -16.915 4.793 11.187 1.00 79.81 104 GLU A O 1
ATOM 824 N N . ASP A 1 105 ? -15.371 6.132 10.266 1.00 82.38 105 ASP A N 1
ATOM 825 C CA . ASP A 1 105 ? -14.696 6.573 11.504 1.00 82.38 105 ASP A CA 1
ATOM 826 C C . ASP A 1 105 ? -13.772 5.570 12.212 1.00 82.38 105 ASP A C 1
ATOM 828 O O . ASP A 1 105 ? -13.240 5.865 13.286 1.00 82.38 105 ASP A O 1
ATOM 832 N N . SER A 1 106 ? -13.492 4.411 11.609 1.00 83.69 106 SER A N 1
ATOM 833 C CA . SER A 1 106 ? -12.477 3.515 12.166 1.00 83.69 106 SER A CA 1
ATOM 834 C C . SER A 1 106 ? -11.080 4.136 12.121 1.00 83.69 106 SER A C 1
ATOM 836 O O . SER A 1 106 ? -10.606 4.588 11.081 1.00 83.69 106 SER A O 1
ATOM 838 N N . THR A 1 107 ? -10.388 4.082 13.255 1.00 83.25 107 THR A N 1
ATOM 839 C CA . THR A 1 107 ? -8.952 4.374 13.390 1.00 83.25 107 THR A CA 1
ATOM 840 C C . THR A 1 107 ? -8.158 3.120 13.754 1.00 83.25 107 THR A C 1
ATOM 842 O O . THR A 1 107 ? -7.022 3.205 14.222 1.00 83.25 107 THR A O 1
ATOM 845 N N . GLU A 1 108 ? -8.768 1.944 13.573 1.00 87.94 108 GLU A N 1
ATOM 846 C CA . GLU A 1 108 ? -8.166 0.662 13.915 1.00 87.94 108 GLU A CA 1
ATOM 847 C C . GLU A 1 108 ? -6.841 0.468 13.175 1.00 87.94 108 GLU A C 1
ATOM 849 O O . GLU A 1 108 ? -6.763 0.582 11.954 1.00 87.94 108 GLU A O 1
ATOM 854 N N . LYS A 1 109 ? -5.782 0.167 13.926 1.00 88.44 109 LYS A N 1
ATOM 855 C CA . LYS A 1 109 ? -4.447 0.004 13.361 1.00 88.44 109 LYS A CA 1
ATOM 856 C C . LYS A 1 109 ? -4.385 -1.250 12.484 1.00 88.44 109 LYS A C 1
ATOM 858 O O . LYS A 1 109 ? -4.712 -2.351 12.925 1.00 88.44 109 LYS A O 1
ATOM 863 N N . ALA A 1 110 ? -3.903 -1.083 11.254 1.00 91.06 110 ALA A N 1
ATOM 864 C CA . ALA A 1 110 ? -3.572 -2.203 10.384 1.00 91.06 110 ALA A CA 1
ATOM 865 C C . ALA A 1 110 ? -2.254 -2.854 10.831 1.00 91.06 110 ALA A C 1
ATOM 867 O O . ALA A 1 110 ? -1.215 -2.190 10.886 1.00 91.06 110 ALA A O 1
AT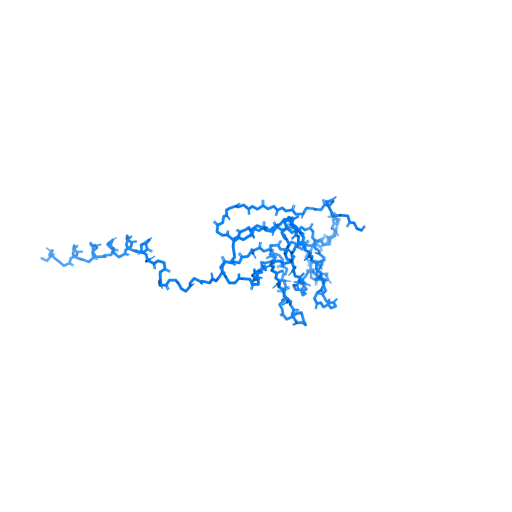OM 868 N N . GLU A 1 111 ? -2.305 -4.154 11.111 1.00 90.75 111 GLU A N 1
ATOM 869 C CA . GLU A 1 111 ? -1.148 -4.985 11.476 1.00 90.75 111 GLU A CA 1
ATOM 870 C C . GLU A 1 111 ? -0.651 -5.822 10.292 1.00 90.75 111 GLU A C 1
ATOM 872 O O . GLU A 1 111 ? 0.521 -6.182 10.234 1.00 90.75 111 GLU A O 1
ATOM 877 N N . TYR A 1 112 ? -1.522 -6.098 9.316 1.00 91.25 112 TYR A N 1
ATOM 878 C CA . TYR A 1 112 ? -1.145 -6.778 8.081 1.00 91.25 112 TYR A CA 1
ATOM 879 C C . TYR A 1 112 ? -1.704 -6.047 6.863 1.00 91.25 112 TYR A C 1
ATOM 881 O O . TYR A 1 112 ? -2.787 -5.454 6.902 1.00 91.25 112 TYR A O 1
ATOM 889 N N . VAL A 1 113 ? -0.973 -6.139 5.754 1.00 93.31 113 VAL A N 1
ATOM 890 C CA . VAL A 1 113 ? -1.392 -5.631 4.448 1.00 93.31 113 VAL A CA 1
ATOM 891 C C . VAL A 1 113 ? -1.238 -6.730 3.411 1.00 93.31 113 VAL A C 1
ATOM 893 O O . VAL A 1 113 ? -0.238 -7.445 3.392 1.00 93.31 113 VAL A O 1
ATOM 896 N N . THR A 1 114 ? -2.218 -6.854 2.526 1.00 93.19 114 THR A N 1
ATOM 897 C CA . THR A 1 114 ? -2.056 -7.632 1.297 1.00 93.19 114 THR A CA 1
ATOM 898 C C . THR A 1 114 ? -2.010 -6.683 0.122 1.00 93.19 114 THR A C 1
ATOM 900 O O . THR A 1 114 ? -2.866 -5.800 0.005 1.00 93.19 114 THR A O 1
ATOM 903 N N . VAL A 1 115 ? -1.053 -6.910 -0.768 1.00 92.00 115 VAL A N 1
ATOM 904 C CA . VAL A 1 115 ? -0.872 -6.144 -1.995 1.00 92.00 115 VAL A CA 1
ATOM 905 C C . VAL A 1 115 ? -0.968 -7.111 -3.162 1.00 92.00 115 VAL A C 1
ATOM 907 O O . VAL A 1 115 ? -0.314 -8.149 -3.163 1.00 92.00 115 VAL A O 1
ATOM 910 N N . SER A 1 116 ? -1.820 -6.806 -4.135 1.00 91.00 116 SER A N 1
ATOM 911 C CA . SER A 1 116 ? -2.035 -7.682 -5.290 1.00 91.00 116 SER A CA 1
ATOM 912 C C . SER A 1 116 ? -2.194 -6.882 -6.573 1.00 91.00 116 SER A C 1
ATOM 914 O O . SER A 1 116 ? -2.615 -5.724 -6.552 1.00 91.00 116 SER A O 1
ATOM 916 N N . ALA A 1 117 ? -1.856 -7.503 -7.701 1.00 90.62 117 ALA A N 1
ATOM 917 C CA . ALA A 1 117 ? -2.061 -6.906 -9.011 1.00 90.62 117 ALA A CA 1
ATOM 918 C C . ALA A 1 117 ? -3.544 -6.547 -9.224 1.00 90.62 117 ALA A C 1
ATOM 920 O O . ALA A 1 117 ? -4.446 -7.296 -8.844 1.00 90.62 117 ALA A O 1
ATOM 921 N N . SER A 1 118 ? -3.792 -5.389 -9.832 1.00 89.44 118 SER A N 1
ATOM 922 C CA . SER A 1 118 ? -5.133 -4.911 -10.201 1.00 89.44 118 SER A CA 1
ATOM 923 C C . SER A 1 118 ? -5.448 -5.062 -11.689 1.00 89.44 118 SER A C 1
ATOM 925 O O . SER A 1 118 ? -6.587 -4.862 -12.107 1.00 89.44 118 SER A O 1
ATOM 927 N N . GLY A 1 119 ? -4.449 -5.439 -12.483 1.00 85.62 119 GLY A N 1
ATOM 928 C CA . GLY A 1 119 ? -4.540 -5.602 -13.923 1.00 85.62 119 GLY A CA 1
ATOM 929 C C . GLY A 1 119 ? -3.263 -6.222 -14.496 1.00 85.62 119 GLY A C 1
ATOM 930 O O . GLY A 1 119 ? -2.332 -6.514 -13.741 1.00 85.62 119 GLY A O 1
ATOM 931 N N . PRO A 1 120 ? -3.219 -6.433 -15.822 1.00 82.88 120 PRO A N 1
ATOM 932 C CA . PRO A 1 120 ? -2.075 -7.043 -16.500 1.00 82.88 120 PRO A CA 1
ATOM 933 C C . PRO A 1 120 ? -0.828 -6.146 -16.509 1.00 82.88 120 PRO A C 1
ATOM 935 O O . PRO A 1 120 ? 0.282 -6.662 -16.565 1.00 82.88 120 PRO A O 1
ATOM 938 N N . ASP A 1 121 ? -1.001 -4.826 -16.411 1.00 85.12 121 ASP A N 1
ATOM 939 C CA . ASP A 1 121 ? 0.088 -3.845 -16.334 1.00 85.12 121 ASP A CA 1
ATOM 940 C C . ASP A 1 121 ? 0.479 -3.571 -14.871 1.00 85.12 121 ASP A C 1
ATOM 942 O O . ASP A 1 121 ? 0.376 -2.452 -14.371 1.00 85.12 121 ASP A O 1
ATOM 946 N N . ALA A 1 122 ? 0.797 -4.628 -14.123 1.00 85.06 122 ALA A N 1
ATOM 947 C CA . ALA A 1 122 ? 1.130 -4.527 -12.705 1.00 85.06 122 ALA A CA 1
ATOM 948 C C . ALA A 1 122 ? 2.544 -3.964 -12.491 1.00 85.06 122 ALA A C 1
ATOM 950 O O . ALA A 1 122 ? 3.485 -4.325 -13.195 1.00 85.06 122 ALA A O 1
ATOM 951 N N . ILE A 1 123 ? 2.708 -3.130 -11.464 1.00 86.44 123 ILE A N 1
ATOM 952 C CA . ILE A 1 123 ? 4.016 -2.585 -11.086 1.00 86.44 123 ILE A CA 1
ATOM 953 C C . ILE A 1 123 ? 4.862 -3.593 -10.301 1.00 86.44 123 ILE A C 1
ATOM 955 O O . ILE A 1 123 ? 4.354 -4.351 -9.473 1.00 86.44 123 ILE A O 1
ATOM 959 N N . CYS A 1 124 ? 6.180 -3.550 -10.499 1.00 83.69 124 CYS A N 1
ATOM 960 C CA . CYS A 1 124 ? 7.127 -4.222 -9.613 1.00 83.69 124 CYS A CA 1
ATOM 961 C C . CYS A 1 124 ? 7.275 -3.405 -8.329 1.00 83.69 124 CYS A C 1
ATOM 963 O O . CYS A 1 124 ? 7.702 -2.254 -8.383 1.00 83.69 124 CYS A O 1
ATOM 965 N N . ILE A 1 125 ? 6.936 -3.986 -7.182 1.00 85.19 125 ILE A N 1
ATOM 966 C CA . ILE A 1 125 ? 6.971 -3.298 -5.887 1.00 85.19 125 ILE A CA 1
ATOM 967 C C . ILE A 1 125 ? 8.273 -3.642 -5.168 1.00 85.19 125 ILE A C 1
ATOM 969 O O . ILE A 1 125 ? 8.625 -4.814 -5.057 1.00 85.19 125 ILE A O 1
ATOM 973 N N . THR A 1 126 ? 8.982 -2.629 -4.675 1.00 84.19 126 THR A N 1
ATOM 974 C CA . THR A 1 126 ? 10.196 -2.804 -3.858 1.00 84.19 126 THR A CA 1
ATOM 975 C C . THR A 1 126 ? 9.920 -2.651 -2.380 1.00 84.19 126 THR A C 1
ATOM 977 O O . THR A 1 126 ? 10.458 -3.405 -1.575 1.00 84.19 126 THR A O 1
ATOM 980 N N . SER A 1 127 ? 9.082 -1.689 -2.015 1.00 86.62 127 SER A N 1
ATOM 981 C CA . SER A 1 127 ? 8.664 -1.506 -0.636 1.00 86.62 127 SER A CA 1
ATOM 982 C C . SER A 1 127 ? 7.248 -0.965 -0.543 1.00 86.62 127 SER A C 1
ATOM 984 O O . SER A 1 127 ? 6.705 -0.362 -1.474 1.00 86.62 127 SER A O 1
ATOM 986 N N . VAL A 1 128 ? 6.648 -1.206 0.616 1.00 89.81 128 VAL A N 1
ATOM 987 C CA . VAL A 1 128 ? 5.321 -0.717 0.974 1.00 89.81 128 VAL A CA 1
ATOM 988 C C . VAL A 1 128 ? 5.430 -0.066 2.337 1.00 89.81 128 VAL A C 1
ATOM 990 O O . VAL A 1 128 ? 5.942 -0.679 3.266 1.00 89.81 128 VAL A O 1
ATOM 993 N N . THR A 1 129 ? 4.939 1.156 2.471 1.00 91.62 129 THR A N 1
ATOM 994 C CA . THR A 1 129 ? 4.846 1.850 3.757 1.00 91.62 129 THR A CA 1
ATOM 995 C C . THR A 1 129 ? 3.386 2.062 4.102 1.00 91.62 129 THR A C 1
ATOM 997 O O . THR A 1 129 ? 2.619 2.539 3.269 1.00 91.62 129 THR A O 1
ATOM 1000 N N . VAL A 1 130 ? 3.001 1.714 5.325 1.00 91.75 130 VAL A N 1
ATOM 1001 C CA . VAL A 1 130 ? 1.633 1.846 5.825 1.00 91.75 130 VAL A CA 1
ATOM 1002 C C . VAL A 1 130 ? 1.629 2.861 6.959 1.00 91.75 130 VAL A C 1
ATOM 1004 O O . VAL A 1 130 ? 2.324 2.681 7.958 1.00 91.75 130 VAL A O 1
ATOM 1007 N N . THR A 1 131 ? 0.834 3.918 6.811 1.00 90.81 131 THR A N 1
ATOM 1008 C CA . THR A 1 131 ? 0.648 4.969 7.817 1.00 90.81 131 THR A CA 1
ATOM 1009 C C . THR A 1 131 ? -0.774 4.910 8.361 1.00 90.81 131 THR A C 1
ATOM 1011 O O . THR A 1 131 ? -1.751 4.968 7.607 1.00 90.81 131 THR A O 1
ATOM 1014 N N . THR A 1 132 ? -0.885 4.780 9.682 1.00 85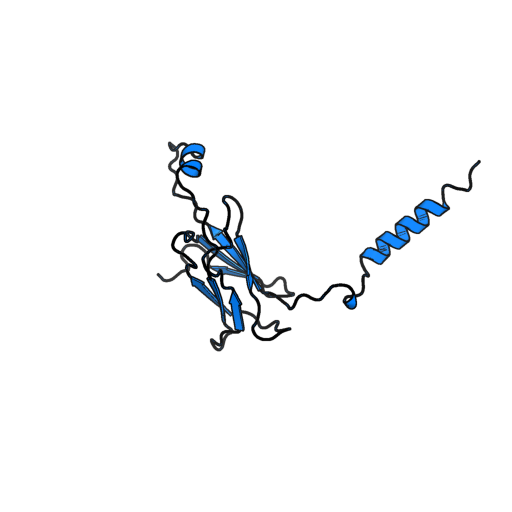.19 132 THR A N 1
ATOM 1015 C CA . THR A 1 132 ? -2.171 4.676 10.387 1.00 85.19 132 THR A CA 1
ATOM 1016 C C . THR A 1 132 ? -2.879 6.039 10.396 1.00 85.19 132 THR A C 1
ATOM 1018 O O . THR A 1 132 ? -2.197 7.061 10.493 1.00 85.19 132 THR A O 1
ATOM 1021 N N . PRO A 1 133 ? -4.222 6.104 10.306 1.00 82.44 133 PRO A N 1
ATOM 1022 C CA . PRO A 1 133 ? -4.928 7.380 10.285 1.00 82.44 133 PRO A CA 1
ATOM 1023 C C . PRO A 1 133 ? -4.673 8.165 11.573 1.00 82.44 133 PRO A C 1
ATOM 1025 O O . PRO A 1 133 ? -4.601 7.577 12.651 1.00 82.44 133 PRO A O 1
ATOM 1028 N N . ASN A 1 134 ? -4.588 9.493 11.471 1.00 76.56 134 ASN A N 1
ATOM 1029 C CA . ASN A 1 134 ? -4.518 10.414 12.615 1.00 76.56 134 ASN A CA 1
ATOM 1030 C C . ASN A 1 134 ? -3.335 10.183 13.580 1.00 76.56 134 ASN A C 1
ATOM 1032 O O . ASN A 1 134 ? -3.369 1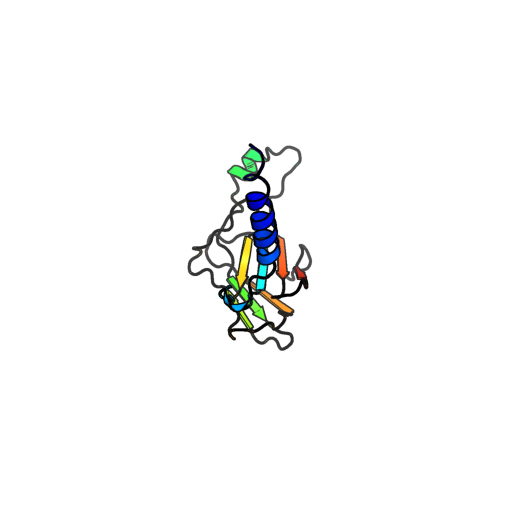0.647 14.718 1.00 76.56 134 ASN A O 1
ATOM 1036 N N . THR A 1 135 ? -2.289 9.478 13.141 1.00 72.44 135 THR A N 1
ATOM 1037 C CA . THR A 1 135 ? -1.061 9.253 13.914 1.00 72.44 135 THR A CA 1
ATOM 1038 C C . THR A 1 135 ? 0.153 9.308 12.993 1.00 72.44 135 THR A C 1
ATOM 1040 O O . THR A 1 135 ? 0.036 9.041 11.799 1.00 72.44 135 THR A O 1
ATOM 1043 N N . ASP A 1 136 ? 1.332 9.547 13.564 1.00 71.44 136 ASP A N 1
ATOM 1044 C CA . ASP A 1 136 ? 2.610 9.405 12.852 1.00 71.44 136 ASP A CA 1
ATOM 1045 C C . ASP A 1 136 ? 3.122 7.950 12.858 1.00 71.44 136 ASP A C 1
ATOM 1047 O O . ASP A 1 136 ? 4.262 7.669 12.487 1.00 71.44 136 ASP A O 1
ATOM 1051 N N . ASN A 1 137 ? 2.287 6.994 13.288 1.00 80.12 137 ASN A N 1
ATOM 1052 C CA . ASN A 1 137 ? 2.669 5.591 13.358 1.00 80.12 137 ASN A CA 1
ATOM 1053 C C . ASN A 1 137 ? 2.726 4.992 11.953 1.00 80.12 137 ASN A C 1
ATOM 1055 O O . ASN A 1 137 ? 1.705 4.847 11.267 1.00 80.12 137 ASN A O 1
ATOM 1059 N N . MET A 1 138 ? 3.931 4.580 11.572 1.00 85.56 138 MET A N 1
ATOM 1060 C CA . MET A 1 138 ? 4.214 3.940 10.299 1.00 85.56 138 MET A CA 1
ATOM 1061 C C . MET A 1 138 ? 5.029 2.666 10.475 1.00 85.56 138 MET A C 1
ATOM 1063 O O . MET A 1 138 ? 5.861 2.552 11.375 1.00 85.56 138 MET A O 1
ATOM 1067 N N . TRP A 1 139 ? 4.804 1.720 9.575 1.00 88.94 139 TRP A N 1
ATOM 1068 C CA . TRP A 1 139 ? 5.653 0.552 9.388 1.00 88.94 139 TRP A CA 1
ATOM 1069 C C . TRP A 1 139 ? 5.857 0.316 7.895 1.00 88.94 139 TRP A C 1
ATOM 1071 O O . TRP A 1 139 ? 5.105 0.829 7.060 1.00 88.94 139 TRP A O 1
ATOM 1081 N N . ALA A 1 140 ? 6.908 -0.417 7.549 1.00 87.62 140 ALA A N 1
ATOM 1082 C CA . ALA A 1 140 ? 7.262 -0.673 6.167 1.00 87.62 140 ALA A CA 1
ATOM 1083 C C . ALA A 1 140 ? 7.616 -2.141 5.955 1.00 87.62 140 ALA A C 1
ATOM 1085 O O . ALA A 1 140 ? 8.119 -2.798 6.860 1.00 87.62 140 ALA A O 1
ATOM 1086 N N . ILE A 1 141 ? 7.350 -2.615 4.744 1.00 85.06 141 ILE A N 1
ATOM 1087 C CA . ILE A 1 141 ? 7.881 -3.856 4.193 1.00 85.06 141 ILE A CA 1
ATOM 1088 C C . ILE A 1 141 ? 8.965 -3.436 3.213 1.00 85.06 141 ILE A C 1
AT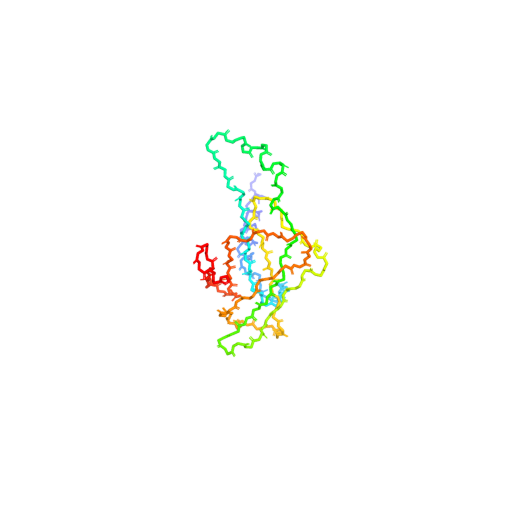OM 1090 O O . ILE A 1 141 ? 8.670 -2.745 2.232 1.00 85.06 141 ILE A O 1
ATOM 1094 N N . THR A 1 142 ? 10.206 -3.813 3.489 1.00 81.31 142 THR A N 1
ATOM 1095 C CA . THR A 1 142 ? 11.369 -3.454 2.674 1.00 81.31 142 THR A CA 1
ATOM 1096 C C . THR A 1 142 ? 11.858 -4.641 1.833 1.00 81.31 142 THR A C 1
ATOM 1098 O O . THR A 1 142 ? 11.462 -5.788 2.081 1.00 81.31 142 THR A O 1
ATOM 1101 N N . PRO A 1 143 ? 12.687 -4.406 0.794 1.00 70.31 143 PRO A N 1
ATOM 1102 C CA . PRO A 1 143 ? 13.228 -5.492 -0.014 1.00 70.31 143 PRO A CA 1
ATOM 1103 C C . PRO A 1 143 ? 13.941 -6.535 0.859 1.00 70.31 143 PRO A C 1
ATOM 1105 O O . PRO A 1 143 ? 14.852 -6.196 1.609 1.00 70.31 143 PRO A O 1
ATOM 1108 N N . GLY A 1 144 ? 13.546 -7.804 0.734 1.00 64.12 144 GLY A N 1
ATOM 1109 C CA . GLY A 1 144 ? 14.117 -8.919 1.503 1.00 64.12 144 GLY A CA 1
ATOM 1110 C C . GLY A 1 144 ? 13.303 -9.358 2.726 1.00 64.12 144 GLY A C 1
ATOM 1111 O O . GLY A 1 144 ? 13.578 -10.424 3.266 1.00 64.12 144 GLY A O 1
ATOM 1112 N N . GLU A 1 145 ? 12.273 -8.604 3.121 1.00 66.25 145 GLU A N 1
ATOM 1113 C CA . GLU A 1 145 ? 11.357 -8.978 4.217 1.00 66.25 145 GLU A CA 1
ATOM 1114 C C . GLU A 1 145 ? 10.101 -9.719 3.724 1.00 66.25 145 GLU A C 1
ATOM 1116 O O . GLU A 1 145 ? 9.293 -10.194 4.521 1.00 66.25 145 GLU A O 1
ATOM 1121 N N . VAL A 1 146 ? 9.931 -9.834 2.404 1.00 54.94 146 VAL A N 1
ATOM 1122 C CA . VAL A 1 146 ? 8.784 -10.502 1.781 1.00 54.94 146 VAL A CA 1
ATOM 1123 C C . VAL A 1 146 ? 9.102 -11.984 1.591 1.00 54.94 146 VAL A C 1
ATOM 1125 O O . VAL A 1 146 ? 10.003 -12.330 0.828 1.00 54.94 146 VAL A O 1
ATOM 1128 N N . ALA A 1 147 ? 8.354 -12.865 2.256 1.00 44.84 147 ALA A N 1
ATOM 1129 C CA . ALA A 1 147 ? 8.329 -14.278 1.892 1.00 44.84 147 ALA A CA 1
ATOM 1130 C C . ALA A 1 147 ? 7.634 -14.416 0.526 1.00 44.84 147 ALA A C 1
ATOM 1132 O O . ALA A 1 147 ? 6.487 -13.987 0.381 1.00 44.84 147 ALA A O 1
ATOM 1133 N N . ALA A 1 148 ? 8.356 -14.948 -0.462 1.00 42.62 148 ALA A N 1
ATOM 1134 C CA . ALA A 1 148 ? 7.822 -15.298 -1.779 1.00 42.62 148 ALA A CA 1
ATOM 1135 C C . ALA A 1 148 ? 7.087 -16.644 -1.739 1.00 42.62 148 ALA A C 1
ATOM 1137 O O . ALA A 1 148 ? 7.563 -17.547 -1.011 1.00 42.62 148 ALA A O 1
#

Secondary structure (DSSP, 8-state):
--SSSHHHHHHHHHHHHHGGG--TTSS--PPP-EEEEEEEPPPP--TTS-HHHHHHHS---EEPPEEEEE-TT--EEEEE--GGG-SEEPTTS-EEEEEEESSTT--PPP-EEEEE-SSSSBPPEEEEEEE-TTS--EEEE-TT----